Protein AF-A0A352MX08-F1 (afdb_monomer_lite)

Sequence (109 aa):
MEENLFKVGDLCKHFKGKSLLEKNIYKIIATNVTYSGDKLEEPLNNLVVYENIFQNGKTFTREYKDLVEELSEEKKNTYNQIYRVEKLTEEEIKLVNSEEFKKEKMKLK

Radius of gyration: 15.02 Å; chains: 1; bounding box: 38×31×44 Å

Structure (mmCIF, N/CA/C/O backbone):
data_AF-A0A352MX08-F1
#
_entry.id   AF-A0A352MX08-F1
#
loop_
_atom_site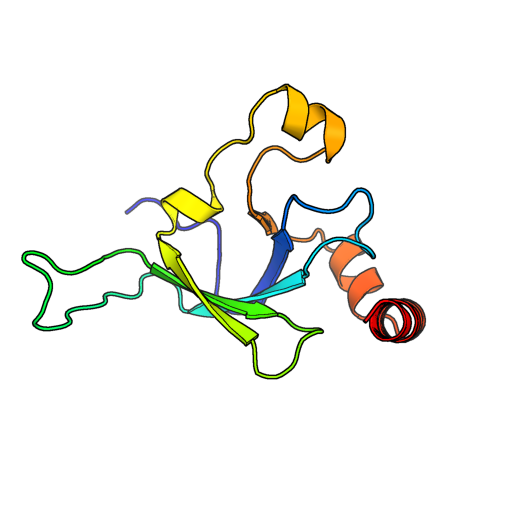.group_PDB
_atom_site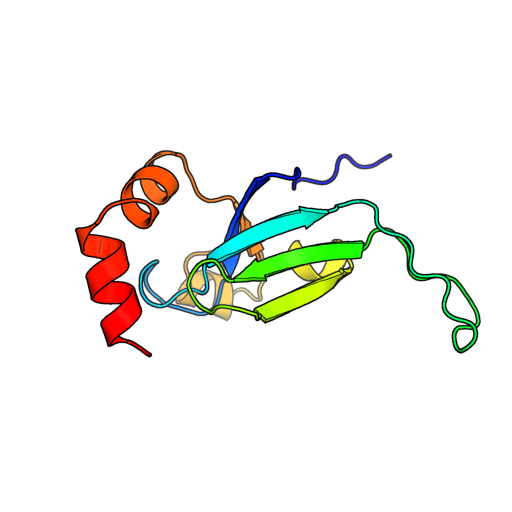.id
_atom_site.type_symbol
_atom_site.label_atom_id
_atom_site.label_alt_id
_atom_site.label_comp_id
_atom_site.label_asym_id
_atom_site.label_entity_id
_atom_site.label_seq_id
_atom_site.pdbx_PDB_ins_code
_atom_site.Cartn_x
_atom_site.Cartn_y
_atom_site.Cartn_z
_atom_site.occupancy
_atom_site.B_iso_or_equiv
_atom_site.auth_seq_id
_atom_site.auth_comp_id
_atom_site.auth_asym_id
_atom_site.auth_atom_id
_atom_site.pdbx_PDB_model_num
ATOM 1 N N . MET A 1 1 ? 20.912 -7.185 -8.209 1.00 47.50 1 MET A N 1
ATOM 2 C CA . MET A 1 1 ? 19.481 -6.841 -8.304 1.00 47.50 1 MET A CA 1
ATOM 3 C C . MET A 1 1 ? 19.196 -5.936 -7.129 1.00 47.50 1 MET A C 1
ATOM 5 O O . MET A 1 1 ? 19.547 -6.332 -6.025 1.00 47.50 1 MET A O 1
ATOM 9 N N . GLU A 1 2 ? 18.686 -4.727 -7.354 1.00 52.59 2 GLU A N 1
ATOM 10 C CA . GLU A 1 2 ? 18.161 -3.919 -6.248 1.00 52.59 2 GLU A CA 1
ATOM 11 C C . GLU A 1 2 ? 17.087 -4.744 -5.535 1.00 52.59 2 GLU A C 1
ATOM 13 O O . GLU A 1 2 ? 16.209 -5.321 -6.181 1.00 52.59 2 GLU A O 1
ATOM 18 N N . GLU A 1 3 ? 17.202 -4.890 -4.218 1.00 60.81 3 GLU A N 1
ATOM 19 C CA . GLU A 1 3 ? 16.155 -5.545 -3.447 1.00 60.81 3 GLU A CA 1
ATOM 20 C C . GLU A 1 3 ? 14.912 -4.657 -3.484 1.00 60.81 3 GLU A C 1
ATOM 22 O O . GLU A 1 3 ? 14.929 -3.518 -3.016 1.00 60.81 3 GLU A O 1
ATOM 27 N N . ASN A 1 4 ? 13.819 -5.181 -4.043 1.00 72.12 4 ASN A N 1
ATOM 28 C CA . ASN A 1 4 ? 12.526 -4.526 -3.932 1.00 72.12 4 ASN A CA 1
ATOM 29 C C . ASN A 1 4 ? 12.173 -4.387 -2.446 1.00 72.12 4 ASN A C 1
ATOM 31 O O . ASN A 1 4 ? 12.101 -5.379 -1.718 1.00 72.12 4 ASN A O 1
ATOM 35 N N . LEU A 1 5 ? 11.895 -3.154 -2.017 1.00 86.38 5 LEU A N 1
ATOM 36 C CA . LEU A 1 5 ? 11.504 -2.822 -0.644 1.00 86.38 5 LEU A CA 1
ATOM 37 C C . LEU A 1 5 ? 10.233 -3.576 -0.204 1.00 86.38 5 LEU A C 1
ATOM 39 O O . LEU A 1 5 ? 9.986 -3.768 0.987 1.00 86.38 5 LEU A O 1
ATOM 43 N N . PHE A 1 6 ? 9.424 -3.993 -1.181 1.00 93.38 6 PHE A N 1
ATOM 44 C CA . PHE A 1 6 ? 8.161 -4.691 -0.998 1.00 93.38 6 PHE A CA 1
ATOM 45 C C . PHE A 1 6 ? 8.299 -6.202 -1.194 1.00 93.38 6 PHE A C 1
ATOM 47 O O . PHE A 1 6 ? 8.927 -6.679 -2.143 1.00 93.38 6 PHE A O 1
ATOM 54 N N . LYS A 1 7 ? 7.614 -6.954 -0.337 1.00 95.06 7 LYS A N 1
ATOM 55 C CA . LYS A 1 7 ? 7.442 -8.407 -0.412 1.00 95.06 7 LYS A CA 1
ATOM 56 C C . LYS A 1 7 ? 5.960 -8.753 -0.499 1.00 95.06 7 LYS A C 1
ATOM 58 O O . LYS A 1 7 ? 5.104 -8.009 -0.025 1.00 95.06 7 LYS A O 1
ATOM 63 N N . VAL A 1 8 ? 5.650 -9.901 -1.100 1.00 96.62 8 VAL A N 1
ATOM 64 C CA . VAL A 1 8 ? 4.277 -10.425 -1.132 1.00 96.62 8 VAL A CA 1
ATOM 65 C C . VAL A 1 8 ? 3.745 -10.548 0.296 1.00 96.62 8 VAL A C 1
ATOM 67 O O . VAL A 1 8 ? 4.414 -11.099 1.167 1.00 96.62 8 VAL A O 1
ATOM 70 N N . GLY A 1 9 ? 2.544 -10.022 0.529 1.00 96.62 9 GLY A N 1
ATOM 71 C CA . GLY A 1 9 ? 1.906 -9.973 1.842 1.00 96.62 9 GLY A CA 1
ATOM 72 C C . GLY A 1 9 ? 2.163 -8.694 2.638 1.00 96.62 9 GLY A C 1
ATOM 73 O O . GLY A 1 9 ? 1.436 -8.463 3.603 1.00 96.62 9 GLY A O 1
ATOM 74 N N . ASP A 1 10 ? 3.112 -7.843 2.230 1.00 97.56 10 ASP A N 1
ATOM 75 C CA . ASP A 1 10 ? 3.309 -6.543 2.873 1.00 97.56 10 ASP A CA 1
ATOM 76 C C . ASP A 1 10 ? 2.028 -5.702 2.794 1.00 97.56 10 ASP A C 1
ATOM 78 O O . ASP A 1 10 ? 1.359 -5.646 1.755 1.00 97.56 10 ASP A O 1
ATOM 82 N N . LEU A 1 11 ? 1.709 -5.025 3.899 1.00 98.12 11 LEU A N 1
ATOM 83 C CA . LEU A 1 11 ? 0.685 -3.989 3.938 1.00 98.12 11 LEU A CA 1
ATOM 84 C C . LEU A 1 11 ? 1.346 -2.623 3.796 1.00 98.12 11 LEU A C 1
ATOM 86 O O . LEU A 1 11 ? 2.315 -2.321 4.493 1.00 98.12 11 LEU A O 1
ATOM 90 N N . CYS A 1 12 ? 0.801 -1.791 2.917 1.00 97.50 12 CYS A N 1
ATOM 91 C CA . CYS A 1 12 ? 1.357 -0.489 2.581 1.00 97.50 12 CYS A CA 1
ATOM 92 C C . CYS A 1 12 ? 0.286 0.606 2.619 1.00 97.50 12 CYS A C 1
ATOM 94 O O . CYS A 1 12 ? -0.884 0.358 2.323 1.00 97.50 12 CYS A O 1
ATOM 96 N N . LYS A 1 13 ? 0.693 1.840 2.920 1.00 97.69 13 LYS A N 1
ATOM 97 C CA . LYS A 1 13 ? -0.141 3.047 2.879 1.00 97.69 13 LYS A CA 1
ATOM 98 C C . LYS A 1 13 ? 0.221 3.928 1.693 1.00 97.69 13 LYS A C 1
ATOM 100 O O . LYS A 1 13 ? 1.389 4.213 1.430 1.00 97.69 13 LYS A O 1
ATOM 105 N N . HIS A 1 14 ? -0.801 4.402 0.994 1.00 97.12 14 HIS A N 1
ATOM 106 C CA . HIS A 1 14 ? -0.649 5.462 0.006 1.00 97.12 14 HIS A CA 1
ATOM 107 C C . HIS A 1 14 ? -0.465 6.817 0.694 1.00 97.12 14 HIS A C 1
ATOM 109 O O . HIS A 1 14 ? -1.124 7.079 1.695 1.00 97.12 14 HIS A O 1
ATOM 115 N N . PHE A 1 15 ? 0.331 7.716 0.116 1.00 96.62 15 PHE A N 1
ATOM 116 C CA . PHE A 1 15 ? 0.572 9.032 0.713 1.00 96.62 15 PHE A CA 1
ATOM 117 C C . PHE A 1 15 ? -0.695 9.884 0.873 1.00 96.62 15 PHE A C 1
ATOM 119 O O . PHE A 1 15 ? -0.834 10.599 1.855 1.00 96.62 15 PHE A O 1
ATOM 126 N N . LYS A 1 16 ? -1.634 9.808 -0.081 1.00 94.44 16 LYS A N 1
ATOM 127 C CA . LYS A 1 16 ? -2.880 10.597 -0.044 1.00 94.44 16 LYS A CA 1
ATOM 128 C C . LYS A 1 16 ? -3.758 10.205 1.146 1.00 94.44 16 LYS A C 1
ATOM 130 O O . LYS A 1 16 ? -4.333 9.119 1.133 1.00 94.44 16 LYS A O 1
ATOM 135 N N . GLY A 1 17 ? -3.902 11.136 2.084 1.00 94.06 17 GLY A N 1
ATOM 136 C CA . GLY A 1 17 ? -4.723 11.058 3.295 1.00 94.06 17 GLY A CA 1
ATOM 137 C C . GLY A 1 17 ? -3.925 11.572 4.492 1.00 94.06 17 GLY A C 1
ATOM 138 O O . GLY A 1 17 ? -2.754 11.225 4.629 1.00 94.06 17 GLY A O 1
ATOM 139 N N . LYS A 1 18 ? -4.507 12.424 5.339 1.00 92.00 18 LYS A N 1
ATOM 140 C CA . LYS A 1 18 ? -3.799 12.997 6.501 1.00 92.00 18 LYS A CA 1
ATOM 141 C C . LYS A 1 18 ? -3.677 12.005 7.656 1.00 92.00 18 LYS A C 1
ATOM 143 O O . LYS A 1 18 ? -2.735 12.076 8.435 1.00 92.00 18 LYS A O 1
ATOM 148 N N . SER A 1 19 ? -4.605 11.057 7.735 1.00 94.25 19 SER A N 1
ATOM 149 C CA . SER A 1 19 ? -4.621 9.971 8.715 1.00 94.25 19 SER A CA 1
ATOM 150 C C . SER A 1 19 ? -4.590 8.607 8.027 1.00 94.25 19 SER A C 1
ATOM 152 O O . SER A 1 19 ? -4.943 8.475 6.853 1.00 94.25 19 SER A O 1
ATOM 154 N N . LEU A 1 20 ? -4.222 7.554 8.761 1.00 94.88 20 LEU A N 1
ATOM 155 C CA . LEU A 1 20 ? -4.274 6.180 8.246 1.00 94.88 20 LEU A CA 1
ATOM 156 C C . LEU A 1 20 ? -5.702 5.775 7.825 1.00 94.88 20 LEU A C 1
ATOM 158 O O . LEU A 1 20 ? -5.900 5.028 6.864 1.00 94.88 20 LEU A O 1
ATOM 162 N N . LEU A 1 21 ? -6.705 6.331 8.509 1.00 95.50 21 LEU A N 1
ATOM 163 C CA . LEU A 1 21 ? -8.118 6.138 8.206 1.00 95.50 21 LEU A CA 1
ATOM 164 C C . LEU A 1 21 ? -8.529 6.784 6.871 1.00 95.50 21 LEU A C 1
ATOM 166 O O . LEU A 1 21 ? -9.383 6.246 6.171 1.00 95.50 21 LEU A O 1
ATOM 170 N N . GLU A 1 22 ? -7.882 7.866 6.447 1.00 94.69 22 GLU A N 1
ATOM 171 C CA . GLU A 1 22 ? -8.092 8.467 5.122 1.00 94.69 22 GLU A CA 1
ATOM 172 C C . GLU A 1 22 ? -7.266 7.779 4.027 1.00 94.69 22 GLU A C 1
ATOM 174 O O . GLU A 1 22 ? -7.714 7.658 2.886 1.00 94.69 22 GLU A O 1
ATOM 179 N N . LYS A 1 23 ? -6.067 7.291 4.365 1.00 96.00 23 LYS A N 1
ATOM 180 C CA . LYS A 1 23 ? -5.136 6.688 3.401 1.00 96.00 23 LYS A CA 1
ATOM 181 C C . LYS A 1 23 ? -5.679 5.394 2.806 1.00 96.00 23 LYS A C 1
ATOM 183 O O . LYS A 1 23 ? -6.255 4.557 3.496 1.00 96.00 23 LYS A O 1
ATOM 188 N N . ASN A 1 24 ? -5.454 5.168 1.515 1.00 96.31 24 ASN A N 1
ATOM 189 C CA . ASN A 1 24 ? -5.676 3.835 0.955 1.00 96.31 24 ASN A CA 1
ATOM 190 C C . ASN A 1 24 ? -4.633 2.865 1.506 1.00 96.31 24 ASN A C 1
ATOM 192 O O . ASN A 1 24 ? -3.440 3.175 1.495 1.00 96.31 24 ASN A O 1
ATOM 196 N N . ILE A 1 25 ? -5.106 1.701 1.951 1.00 97.38 25 ILE A N 1
ATOM 197 C CA . ILE A 1 25 ? -4.258 0.625 2.451 1.00 97.38 25 ILE A CA 1
ATOM 198 C C . ILE A 1 25 ? -4.262 -0.500 1.430 1.00 97.38 25 ILE A C 1
ATOM 200 O O . ILE A 1 25 ? -5.325 -0.960 1.000 1.00 97.38 25 ILE A O 1
ATOM 204 N N . TYR A 1 26 ? -3.067 -0.912 1.036 1.00 97.94 26 TYR A N 1
ATOM 205 C CA . TYR A 1 26 ? -2.852 -1.922 0.020 1.00 97.94 26 TYR A CA 1
ATOM 206 C C . TYR A 1 26 ? -2.146 -3.138 0.593 1.00 97.94 26 TYR A C 1
ATOM 208 O O . TYR A 1 26 ? -1.330 -3.008 1.501 1.00 97.94 26 TYR A O 1
ATOM 216 N N . LYS A 1 27 ? -2.425 -4.300 0.014 1.00 97.88 27 LYS A N 1
ATOM 217 C CA . LYS A 1 27 ? -1.650 -5.520 0.202 1.00 97.88 27 LYS A CA 1
ATOM 218 C C . LYS A 1 27 ? -0.886 -5.824 -1.077 1.00 97.88 27 LYS A C 1
ATOM 220 O O . LYS A 1 27 ? -1.474 -5.812 -2.158 1.00 97.88 27 LYS A O 1
ATOM 225 N N . ILE A 1 28 ? 0.405 -6.104 -0.955 1.00 97.94 28 ILE A N 1
ATOM 226 C CA . ILE A 1 28 ? 1.237 -6.534 -2.080 1.00 97.94 28 ILE A CA 1
ATOM 227 C C . ILE A 1 28 ? 0.921 -7.994 -2.414 1.00 97.94 28 ILE A C 1
ATOM 229 O O . ILE A 1 28 ? 0.970 -8.866 -1.546 1.00 97.94 28 ILE A O 1
ATOM 233 N N . ILE A 1 29 ? 0.605 -8.258 -3.678 1.00 97.56 29 ILE A N 1
ATOM 234 C CA . ILE A 1 29 ? 0.182 -9.570 -4.188 1.00 97.56 29 ILE A CA 1
ATOM 235 C C . ILE A 1 29 ? 1.281 -10.224 -5.020 1.00 97.56 29 ILE A C 1
ATOM 237 O O . ILE A 1 29 ? 1.493 -11.427 -4.912 1.00 97.56 29 ILE A O 1
ATOM 241 N N . ALA A 1 30 ? 2.012 -9.437 -5.807 1.00 96.75 30 ALA A N 1
ATOM 242 C CA . ALA A 1 30 ? 3.167 -9.905 -6.563 1.00 96.75 30 ALA A CA 1
ATOM 243 C C . ALA A 1 30 ? 4.184 -8.773 -6.743 1.00 96.75 30 ALA A C 1
ATOM 245 O O . ALA A 1 30 ? 3.815 -7.600 -6.812 1.00 96.75 30 ALA A O 1
ATOM 246 N N . THR A 1 31 ? 5.460 -9.128 -6.838 1.00 95.88 31 THR A N 1
ATOM 247 C CA . THR A 1 31 ? 6.573 -8.221 -7.152 1.00 95.88 31 THR A CA 1
ATOM 248 C C . THR A 1 31 ? 7.428 -8.843 -8.250 1.00 95.88 31 THR A C 1
ATOM 250 O O . THR A 1 31 ? 7.277 -10.031 -8.537 1.00 95.88 31 THR A O 1
ATOM 253 N N . ASN A 1 32 ? 8.311 -8.057 -8.876 1.00 94.12 32 ASN A N 1
ATOM 254 C CA . ASN A 1 32 ? 9.125 -8.506 -10.014 1.00 94.12 32 ASN A CA 1
ATOM 255 C C . ASN A 1 32 ? 8.286 -9.078 -11.171 1.00 94.12 32 ASN A C 1
ATOM 257 O O . ASN A 1 32 ? 8.706 -10.011 -11.852 1.00 94.12 32 ASN A O 1
ATOM 261 N N . VAL A 1 33 ? 7.080 -8.545 -11.381 1.00 95.00 33 VAL A N 1
ATOM 262 C CA . VAL A 1 33 ? 6.208 -8.999 -12.464 1.00 95.00 33 VAL A CA 1
ATOM 263 C C . VAL A 1 33 ? 6.690 -8.393 -13.780 1.00 95.00 33 VAL A C 1
ATOM 265 O O . VAL A 1 33 ? 6.966 -7.194 -13.857 1.00 95.00 33 VAL A O 1
ATOM 268 N N . THR A 1 34 ? 6.762 -9.226 -14.814 1.00 94.50 34 THR A N 1
ATOM 269 C CA . THR A 1 34 ? 6.992 -8.798 -16.195 1.00 94.50 34 THR A CA 1
ATOM 270 C C . THR A 1 34 ? 5.683 -8.880 -16.966 1.00 94.50 34 THR A C 1
ATOM 272 O O . THR A 1 34 ? 4.993 -9.899 -16.929 1.00 94.50 34 THR A O 1
ATOM 275 N N . TYR A 1 35 ? 5.345 -7.809 -17.677 1.00 93.19 35 TYR A N 1
ATOM 276 C CA . TYR A 1 35 ? 4.233 -7.773 -18.617 1.00 93.19 35 TYR A CA 1
ATOM 277 C C . TYR A 1 35 ? 4.775 -7.680 -20.045 1.00 93.19 35 TYR A C 1
ATOM 279 O O . TYR A 1 35 ? 5.392 -6.686 -20.422 1.00 93.19 35 TYR A O 1
ATOM 287 N N . SER A 1 36 ? 4.529 -8.726 -20.835 1.00 90.88 36 SER A N 1
ATOM 288 C CA . SER A 1 36 ? 5.054 -8.904 -22.194 1.00 90.88 36 SER A CA 1
ATOM 289 C C . SER A 1 36 ? 3.974 -8.769 -23.275 1.00 90.88 36 SER A C 1
ATOM 291 O O . SER A 1 36 ? 4.000 -9.501 -24.257 1.00 90.88 36 SER A O 1
ATOM 293 N N . GLY A 1 37 ? 2.963 -7.920 -23.066 1.00 88.88 37 GLY A N 1
ATOM 294 C CA . GLY A 1 37 ? 1.846 -7.807 -24.006 1.00 88.88 37 GLY A CA 1
ATOM 295 C C . GLY A 1 37 ? 2.277 -7.315 -25.392 1.00 88.88 37 GLY A C 1
ATOM 296 O O . GLY A 1 37 ? 3.018 -6.343 -25.494 1.00 88.88 37 GLY A O 1
ATOM 297 N N . ASP A 1 38 ? 1.718 -7.920 -26.443 1.00 84.62 38 ASP A N 1
ATOM 298 C CA . ASP A 1 38 ? 2.106 -7.754 -27.861 1.00 84.62 38 ASP A CA 1
ATOM 299 C C . ASP A 1 38 ? 2.042 -6.318 -28.421 1.00 84.62 38 ASP A C 1
ATOM 301 O O . ASP A 1 38 ? 2.478 -6.058 -29.538 1.00 84.62 38 ASP A O 1
ATOM 305 N N . LYS A 1 39 ? 1.451 -5.375 -27.678 1.00 83.44 39 LYS A N 1
ATOM 306 C CA . LYS A 1 39 ? 1.316 -3.963 -28.074 1.00 83.44 39 LYS A CA 1
ATOM 307 C C . LYS A 1 39 ? 2.483 -3.080 -27.627 1.00 83.44 39 LYS A C 1
ATOM 309 O O . LYS A 1 39 ? 2.457 -1.884 -27.907 1.00 83.44 39 LYS A O 1
ATOM 314 N N . LEU A 1 40 ? 3.441 -3.624 -26.883 1.00 81.31 40 LEU A N 1
ATOM 315 C CA . LEU A 1 40 ? 4.606 -2.892 -26.398 1.00 81.31 40 LEU A CA 1
ATOM 316 C C . LEU A 1 40 ? 5.837 -3.256 -27.227 1.00 81.31 40 LEU A C 1
ATOM 318 O O . LEU A 1 40 ? 6.048 -4.427 -27.528 1.00 81.31 40 LEU A O 1
ATOM 322 N N . GLU A 1 41 ? 6.657 -2.257 -27.558 1.00 84.25 41 GLU A N 1
ATOM 323 C CA . GLU A 1 41 ? 7.956 -2.483 -28.210 1.00 84.25 41 GLU A CA 1
ATOM 324 C C . GLU A 1 41 ? 8.926 -3.240 -27.286 1.00 84.25 41 GLU A C 1
ATOM 326 O O . GLU A 1 41 ? 9.691 -4.081 -27.751 1.00 84.25 41 GLU A O 1
ATOM 331 N N . GLU A 1 42 ? 8.838 -3.003 -25.971 1.00 86.56 42 GLU A N 1
ATOM 332 C CA . GLU A 1 42 ? 9.621 -3.693 -24.942 1.00 86.56 42 GLU A CA 1
ATOM 333 C C . GLU A 1 42 ? 8.734 -4.140 -23.761 1.00 86.56 42 GLU A C 1
ATOM 335 O O . GLU A 1 42 ? 7.787 -3.433 -23.397 1.00 86.56 42 GLU A O 1
ATOM 340 N N . PRO A 1 43 ? 9.023 -5.288 -23.111 1.00 87.44 43 PRO A N 1
ATOM 341 C CA . PRO A 1 43 ? 8.292 -5.717 -21.922 1.00 87.44 43 PRO A CA 1
ATOM 342 C C . PRO A 1 43 ? 8.422 -4.720 -20.767 1.00 87.44 43 PRO A C 1
ATOM 344 O O . PRO A 1 43 ? 9.520 -4.260 -20.444 1.00 87.44 43 PRO A O 1
ATOM 347 N N . LEU A 1 44 ? 7.318 -4.465 -20.064 1.00 90.88 44 LEU A N 1
ATOM 348 C CA . LEU A 1 44 ? 7.375 -3.749 -18.790 1.00 90.88 44 LEU A CA 1
ATOM 349 C C . LEU A 1 44 ? 7.890 -4.702 -17.717 1.00 90.88 44 LEU A C 1
ATOM 351 O O . LEU A 1 44 ? 7.297 -5.753 -17.473 1.00 90.88 44 LEU A O 1
ATOM 355 N N . ASN A 1 45 ? 8.979 -4.318 -17.063 1.00 91.44 45 ASN A N 1
ATOM 356 C CA . ASN A 1 45 ? 9.630 -5.108 -16.027 1.00 91.44 45 ASN A CA 1
ATOM 357 C C . ASN A 1 45 ? 9.484 -4.450 -14.653 1.00 91.44 45 ASN A C 1
ATOM 359 O O . ASN A 1 45 ? 9.159 -3.271 -14.534 1.00 91.44 45 ASN A O 1
ATOM 363 N N . ASN A 1 46 ? 9.755 -5.233 -13.608 1.00 93.06 46 ASN A N 1
ATOM 364 C CA . ASN A 1 46 ? 9.700 -4.799 -12.213 1.00 93.06 46 ASN A CA 1
ATOM 365 C C . ASN A 1 46 ? 8.353 -4.161 -11.817 1.00 93.06 46 ASN A C 1
ATOM 367 O O . ASN A 1 46 ? 8.290 -3.146 -11.118 1.00 93.06 46 ASN A O 1
ATOM 371 N N . LEU A 1 47 ? 7.257 -4.759 -12.285 1.00 95.50 47 LEU A N 1
ATOM 372 C CA . LEU A 1 47 ? 5.916 -4.380 -11.870 1.00 95.50 47 LEU A CA 1
ATOM 373 C C . LEU A 1 47 ? 5.592 -4.975 -10.494 1.00 95.50 47 LEU A C 1
ATOM 375 O O . LEU A 1 47 ? 6.033 -6.068 -10.121 1.00 95.50 47 LEU A O 1
ATOM 379 N N . VAL A 1 48 ? 4.758 -4.251 -9.759 1.00 96.75 48 VAL A N 1
ATOM 380 C CA . VAL A 1 48 ? 4.179 -4.647 -8.481 1.00 96.75 48 VAL A CA 1
ATOM 381 C C . VAL A 1 48 ? 2.667 -4.698 -8.638 1.00 96.75 48 VAL A C 1
ATOM 383 O O . VAL A 1 48 ? 2.039 -3.737 -9.092 1.00 96.75 48 VAL A O 1
ATOM 386 N N . VAL A 1 49 ? 2.082 -5.825 -8.244 1.00 97.56 49 VAL A N 1
ATOM 387 C CA . VAL A 1 49 ? 0.633 -6.032 -8.191 1.00 97.56 49 VAL A CA 1
ATOM 388 C C . VAL A 1 49 ? 0.191 -5.893 -6.746 1.00 97.56 49 VAL A C 1
ATOM 390 O O . VAL A 1 49 ? 0.767 -6.520 -5.855 1.00 97.56 49 VAL A O 1
ATOM 393 N N . TYR A 1 50 ? -0.829 -5.080 -6.504 1.00 97.69 50 TYR A N 1
ATOM 394 C CA . TYR A 1 50 ? -1.330 -4.813 -5.162 1.00 97.69 50 TYR A CA 1
ATOM 395 C C . TYR A 1 50 ? -2.836 -4.568 -5.171 1.00 97.69 50 TYR A C 1
ATOM 397 O O . TYR A 1 50 ? -3.397 -4.081 -6.152 1.00 97.69 50 TYR A O 1
ATOM 405 N N . GLU A 1 51 ? -3.504 -4.897 -4.073 1.00 97.62 51 GLU A N 1
ATOM 406 C CA . GLU A 1 51 ? -4.954 -4.752 -3.933 1.00 97.62 51 GLU A CA 1
ATOM 407 C C . GLU A 1 51 ? -5.310 -3.857 -2.754 1.00 97.62 51 GLU A C 1
ATOM 409 O O . GLU A 1 51 ? -4.602 -3.828 -1.750 1.00 97.62 51 GLU A O 1
ATOM 414 N N . ASN A 1 52 ? -6.410 -3.114 -2.859 1.00 96.56 52 ASN A N 1
ATOM 415 C CA . ASN A 1 52 ? -6.922 -2.340 -1.734 1.00 96.56 52 ASN A CA 1
ATOM 416 C C . ASN A 1 52 ? -7.693 -3.251 -0.775 1.00 96.56 52 ASN A C 1
ATOM 418 O O . ASN A 1 52 ? -8.750 -3.769 -1.128 1.00 96.56 52 ASN A O 1
ATOM 422 N N . ILE A 1 53 ? -7.214 -3.377 0.463 1.00 95.19 53 ILE A N 1
ATOM 423 C CA . ILE A 1 53 ? -7.785 -4.324 1.436 1.00 95.19 53 ILE A CA 1
ATOM 424 C C . ILE A 1 53 ? -9.185 -3.928 1.925 1.00 95.19 53 ILE A C 1
ATOM 426 O O . ILE A 1 53 ? -9.906 -4.749 2.482 1.00 95.19 53 ILE A O 1
ATOM 430 N N . PHE A 1 54 ? -9.586 -2.671 1.718 1.00 94.00 54 PHE A N 1
ATOM 431 C CA . PHE A 1 54 ? -10.902 -2.166 2.104 1.00 94.00 54 PHE A CA 1
ATOM 432 C C . PHE A 1 54 ? -11.829 -1.953 0.910 1.00 94.00 54 PHE A C 1
ATOM 434 O O . PHE A 1 54 ? -13.029 -1.786 1.104 1.00 94.00 54 PHE A O 1
ATOM 441 N N . GLN A 1 55 ? -11.328 -1.947 -0.326 1.00 89.81 55 GLN A N 1
ATOM 442 C CA . GLN A 1 55 ? -12.117 -1.749 -1.545 1.00 89.81 55 GLN A CA 1
ATOM 443 C C . GLN A 1 55 ? -12.094 -3.031 -2.378 1.00 89.81 55 GLN A C 1
ATOM 445 O O . GLN A 1 55 ? -11.232 -3.204 -3.233 1.00 89.81 55 GLN A O 1
ATOM 450 N N . ASN A 1 56 ? -13.062 -3.915 -2.114 1.00 86.25 56 ASN A N 1
ATOM 451 C CA . ASN A 1 56 ? -13.152 -5.218 -2.766 1.00 86.25 56 ASN A CA 1
ATOM 452 C C . ASN A 1 56 ? -13.098 -5.108 -4.302 1.00 86.25 56 ASN A C 1
ATOM 454 O O . ASN A 1 56 ? -13.741 -4.232 -4.884 1.00 86.25 56 ASN A O 1
ATOM 458 N N . GLY A 1 57 ? -12.329 -5.995 -4.936 1.00 88.44 57 GLY A N 1
ATOM 459 C CA . GLY A 1 57 ? -12.150 -6.049 -6.390 1.00 88.44 57 GLY A CA 1
ATOM 460 C C . GLY A 1 57 ? -11.247 -4.963 -6.986 1.00 88.44 57 GLY A C 1
ATOM 461 O O . GLY A 1 57 ? -11.118 -4.899 -8.207 1.00 88.44 57 GLY A O 1
ATOM 462 N N . LYS A 1 58 ? -10.618 -4.101 -6.173 1.00 94.25 58 LYS A N 1
ATOM 463 C CA . LYS A 1 58 ? -9.684 -3.082 -6.674 1.00 94.25 58 LYS A CA 1
ATOM 464 C C . LYS A 1 58 ? -8.234 -3.535 -6.568 1.00 94.25 58 LYS A C 1
ATOM 466 O O . LYS A 1 58 ? -7.542 -3.233 -5.591 1.00 94.25 58 LYS A O 1
ATOM 471 N N . THR A 1 59 ? -7.789 -4.207 -7.622 1.00 96.56 59 THR A N 1
ATOM 472 C CA . THR A 1 59 ? -6.397 -4.603 -7.847 1.00 96.56 59 THR A CA 1
ATOM 473 C C . THR A 1 59 ? -5.749 -3.671 -8.863 1.00 96.56 59 THR A C 1
ATOM 475 O O . THR A 1 59 ? -6.376 -3.249 -9.834 1.00 96.56 59 THR A O 1
ATOM 478 N N . PHE A 1 60 ? -4.487 -3.339 -8.632 1.00 96.62 60 PHE A N 1
ATOM 479 C CA . PHE A 1 60 ? -3.711 -2.424 -9.451 1.00 96.62 60 PHE A CA 1
ATOM 480 C C . PHE A 1 60 ? -2.358 -3.041 -9.789 1.00 96.62 60 PHE A C 1
ATOM 482 O O . PHE A 1 60 ? -1.846 -3.906 -9.075 1.00 96.62 60 PHE A O 1
ATOM 489 N N . THR A 1 61 ? -1.759 -2.551 -10.867 1.00 96.00 61 THR A N 1
ATOM 490 C CA . THR A 1 61 ? -0.401 -2.900 -11.276 1.00 96.00 61 THR A CA 1
ATOM 491 C C . THR A 1 61 ? 0.340 -1.618 -11.616 1.00 96.00 61 THR A C 1
ATOM 493 O O . THR A 1 61 ? -0.203 -0.764 -12.320 1.00 96.00 61 THR A O 1
ATOM 496 N N . ARG A 1 62 ? 1.552 -1.455 -11.084 1.00 95.62 62 ARG A N 1
ATOM 497 C CA . ARG A 1 62 ? 2.432 -0.312 -11.373 1.00 95.62 62 ARG A CA 1
ATOM 498 C C . ARG A 1 62 ? 3.890 -0.727 -11.393 1.00 95.62 62 ARG A C 1
ATOM 500 O O . ARG A 1 62 ? 4.249 -1.713 -10.759 1.00 95.62 62 ARG A O 1
ATOM 507 N N . GLU A 1 63 ? 4.722 0.053 -12.069 1.00 94.88 63 GLU A N 1
ATOM 508 C CA . GLU A 1 63 ? 6.174 -0.068 -11.956 1.00 94.88 63 GLU A CA 1
ATOM 509 C C . GLU A 1 63 ? 6.623 0.210 -10.521 1.00 94.88 63 GLU A C 1
ATOM 511 O O . GLU A 1 63 ? 6.114 1.119 -9.862 1.00 94.88 63 GLU A O 1
ATOM 516 N N . TYR A 1 64 ? 7.595 -0.560 -10.036 1.00 95.00 64 TYR A N 1
ATOM 517 C CA . TYR A 1 64 ? 8.153 -0.390 -8.698 1.00 95.00 64 TYR A CA 1
ATOM 518 C C . TYR A 1 64 ? 8.640 1.047 -8.454 1.00 95.00 64 TYR A C 1
ATOM 520 O O . TYR A 1 64 ? 8.317 1.629 -7.418 1.00 95.00 64 TYR A O 1
ATOM 528 N N . LYS A 1 65 ? 9.322 1.646 -9.443 1.00 94.44 65 LYS A N 1
ATOM 529 C CA . LYS A 1 65 ? 9.843 3.022 -9.379 1.00 94.44 65 LYS A CA 1
ATOM 530 C C . LYS A 1 65 ? 8.756 4.063 -9.076 1.00 94.44 65 LYS A C 1
ATOM 532 O O . LYS A 1 65 ? 9.009 4.997 -8.329 1.00 94.44 65 LYS A O 1
ATOM 537 N N . ASP A 1 66 ? 7.534 3.860 -9.574 1.00 94.94 66 ASP A N 1
ATOM 538 C CA . ASP A 1 66 ? 6.402 4.765 -9.333 1.00 94.94 66 ASP A CA 1
ATOM 539 C C . ASP A 1 66 ? 5.871 4.666 -7.898 1.00 94.94 66 ASP A C 1
ATOM 541 O O . ASP A 1 66 ? 5.220 5.586 -7.400 1.00 94.94 66 ASP A O 1
ATOM 545 N N . LEU A 1 67 ? 6.058 3.520 -7.241 1.00 95.25 67 LEU A N 1
ATOM 546 C CA . LEU A 1 67 ? 5.606 3.312 -5.866 1.00 95.25 67 LEU A CA 1
ATOM 547 C C . LEU A 1 67 ? 6.590 3.914 -4.862 1.00 95.25 67 LEU A C 1
ATOM 549 O O . LEU A 1 67 ? 6.154 4.482 -3.859 1.00 95.25 67 LEU A O 1
ATOM 553 N N . VAL A 1 68 ? 7.888 3.817 -5.156 1.00 95.00 68 VAL A N 1
ATOM 554 C CA . VAL A 1 68 ? 8.982 4.333 -4.316 1.00 95.00 68 VAL A CA 1
ATOM 555 C C . VAL A 1 68 ? 9.468 5.722 -4.735 1.00 95.00 68 VAL A C 1
ATOM 557 O O . VAL A 1 68 ? 10.485 6.193 -4.242 1.00 95.00 68 VAL A O 1
ATOM 560 N N . GLU A 1 69 ? 8.753 6.396 -5.633 1.00 96.06 69 GLU A N 1
ATOM 561 C CA . GLU A 1 69 ? 9.042 7.783 -5.992 1.00 96.06 69 GLU A CA 1
ATOM 562 C C . GLU A 1 69 ? 8.887 8.684 -4.755 1.00 96.06 69 GLU A C 1
ATOM 564 O O . GLU A 1 69 ? 7.878 8.615 -4.036 1.00 96.06 69 GLU A O 1
ATOM 569 N N . GLU A 1 70 ? 9.884 9.535 -4.511 1.00 96.94 70 GLU A N 1
ATOM 570 C CA . GLU A 1 70 ? 9.809 10.558 -3.473 1.00 96.94 70 GLU A CA 1
ATOM 571 C C . GLU A 1 70 ? 8.735 11.602 -3.795 1.00 96.94 70 GLU A C 1
ATOM 573 O O . GLU A 1 70 ? 8.539 12.038 -4.930 1.00 96.94 70 GLU A O 1
ATOM 578 N N . LEU A 1 71 ? 8.028 12.038 -2.760 1.00 96.94 71 LEU A N 1
ATOM 579 C CA . LEU A 1 71 ? 7.076 13.131 -2.855 1.00 96.94 71 LEU A CA 1
ATOM 580 C C . LEU A 1 71 ? 7.799 14.482 -2.953 1.00 96.94 71 LEU A C 1
ATOM 582 O O . LEU A 1 71 ? 8.926 14.641 -2.500 1.00 96.94 71 LEU A O 1
ATOM 586 N N . SER A 1 72 ? 7.120 15.502 -3.481 1.00 96.94 72 SER A N 1
ATOM 587 C CA . SER A 1 72 ? 7.599 16.883 -3.354 1.00 96.94 72 SER A CA 1
ATOM 588 C C . SER A 1 72 ? 7.605 17.326 -1.887 1.00 96.94 72 SER A C 1
ATOM 590 O O . SER A 1 72 ? 6.775 16.862 -1.106 1.00 96.94 72 SER A O 1
ATOM 592 N N . GLU A 1 73 ? 8.465 18.279 -1.520 1.00 96.62 73 GLU A N 1
ATOM 593 C CA . GLU A 1 73 ? 8.574 18.805 -0.145 1.00 96.62 73 GLU A CA 1
ATOM 594 C C . GLU A 1 73 ? 7.223 19.245 0.447 1.00 96.62 73 GLU A C 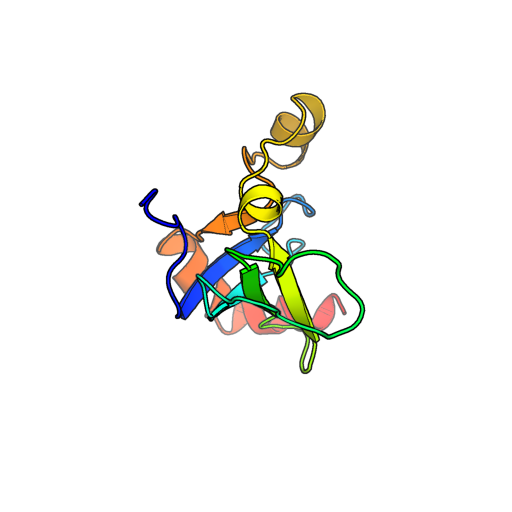1
ATOM 596 O O . GLU A 1 73 ? 6.875 18.903 1.576 1.00 96.62 73 GLU A O 1
ATOM 601 N N . GLU A 1 74 ? 6.387 19.920 -0.346 1.00 96.19 74 GLU A N 1
ATOM 602 C CA . GLU A 1 74 ? 5.027 20.301 0.059 1.00 96.19 74 GLU A CA 1
ATOM 603 C C . GLU A 1 74 ? 4.173 19.085 0.459 1.00 96.19 74 GLU A C 1
ATOM 605 O O . GLU A 1 74 ? 3.477 19.096 1.479 1.00 96.19 74 GLU A O 1
ATOM 610 N N . LYS A 1 75 ? 4.237 18.006 -0.327 1.00 96.12 75 LYS A N 1
ATOM 611 C CA . LYS A 1 75 ? 3.488 16.775 -0.060 1.00 96.12 75 LYS A CA 1
ATOM 612 C C . LYS A 1 75 ? 4.086 16.005 1.110 1.00 96.12 75 LYS A C 1
ATOM 614 O O . LYS A 1 75 ? 3.308 15.461 1.893 1.00 96.12 75 LYS A O 1
ATOM 619 N N . LYS A 1 76 ? 5.415 15.994 1.257 1.00 95.94 76 LYS A N 1
ATOM 620 C CA . LYS A 1 76 ? 6.083 15.401 2.422 1.00 95.94 76 LYS A CA 1
ATOM 621 C C . LYS A 1 76 ? 5.555 16.027 3.710 1.00 95.94 76 LYS A C 1
ATOM 623 O O . LYS A 1 76 ? 5.076 15.306 4.581 1.00 9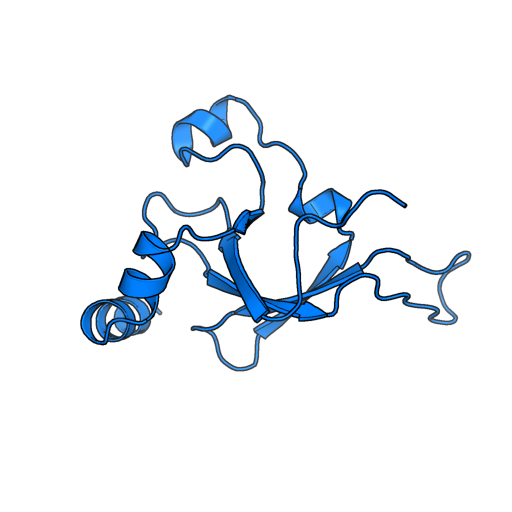5.94 76 LYS A O 1
ATOM 628 N N . ASN A 1 77 ? 5.501 17.358 3.759 1.00 94.31 77 ASN A N 1
ATOM 629 C CA . ASN A 1 77 ? 4.955 18.108 4.892 1.00 94.31 77 ASN A CA 1
ATOM 630 C C . ASN A 1 77 ? 3.448 17.877 5.090 1.00 94.31 77 ASN A C 1
ATOM 632 O O . ASN A 1 77 ? 2.983 17.716 6.214 1.00 94.31 77 ASN A O 1
ATOM 636 N N . THR A 1 78 ? 2.671 17.823 4.004 1.00 95.25 78 THR A N 1
ATOM 637 C CA . THR A 1 78 ? 1.207 17.665 4.078 1.00 95.25 78 THR A CA 1
ATOM 638 C C . THR A 1 78 ? 0.776 16.285 4.579 1.00 95.25 78 THR A C 1
ATOM 640 O O . THR A 1 78 ? -0.213 16.172 5.303 1.00 95.25 78 THR A O 1
ATOM 643 N N . TYR A 1 79 ? 1.475 15.230 4.158 1.00 95.69 79 TYR A N 1
ATOM 644 C CA . TYR A 1 79 ? 1.072 13.840 4.396 1.00 95.69 79 TYR A CA 1
ATOM 645 C C . TYR A 1 79 ? 1.963 13.098 5.395 1.00 95.69 79 TYR A C 1
ATOM 647 O O . TYR A 1 79 ? 1.694 11.922 5.675 1.00 95.69 79 TYR A O 1
ATOM 655 N N . ASN A 1 80 ? 3.000 13.778 5.899 1.00 93.56 80 ASN A N 1
ATOM 656 C CA . ASN A 1 80 ? 4.032 13.241 6.778 1.00 93.56 80 ASN A CA 1
ATOM 657 C C . ASN A 1 80 ? 4.564 11.894 6.261 1.00 93.56 80 ASN A C 1
ATOM 659 O O . ASN A 1 80 ? 4.482 10.868 6.936 1.00 93.56 80 ASN A O 1
ATOM 663 N N . GLN A 1 81 ? 4.980 11.887 4.994 1.00 94.94 81 GLN A N 1
ATOM 664 C CA . GLN A 1 81 ? 5.383 10.692 4.257 1.00 94.94 81 GLN A CA 1
ATOM 665 C C . GLN A 1 81 ? 6.456 11.061 3.232 1.00 94.94 81 GLN A C 1
ATOM 667 O O . GLN A 1 81 ? 6.368 12.130 2.635 1.00 94.94 81 GLN A O 1
ATOM 672 N N . ILE A 1 82 ? 7.449 10.204 3.006 1.00 95.88 82 ILE A N 1
ATOM 673 C CA . ILE A 1 82 ? 8.554 10.484 2.078 1.00 95.88 82 ILE A CA 1
ATOM 674 C C . ILE A 1 82 ? 8.213 9.964 0.685 1.00 95.88 82 ILE A C 1
ATOM 676 O O . ILE A 1 82 ? 8.348 10.698 -0.292 1.00 95.88 82 ILE A O 1
ATOM 680 N N . TYR A 1 83 ? 7.724 8.727 0.599 1.00 96.69 83 TYR A N 1
ATOM 681 C CA . TYR A 1 83 ? 7.457 8.050 -0.672 1.00 96.69 83 TYR A CA 1
ATOM 682 C C . TYR A 1 83 ? 5.969 7.999 -1.001 1.00 96.69 83 TYR A C 1
ATOM 684 O O . TYR A 1 83 ? 5.109 8.146 -0.129 1.00 96.69 83 TYR A O 1
ATOM 692 N N . ARG A 1 84 ? 5.617 7.745 -2.262 1.00 96.88 84 ARG A N 1
ATOM 693 C CA . ARG A 1 84 ? 4.205 7.594 -2.664 1.00 96.88 84 ARG A CA 1
ATOM 694 C C . ARG A 1 84 ? 3.507 6.436 -1.966 1.00 96.88 84 ARG A C 1
ATOM 696 O O . ARG A 1 84 ? 2.323 6.553 -1.625 1.00 96.88 84 ARG A O 1
ATOM 703 N N . VAL A 1 85 ? 4.223 5.340 -1.756 1.00 97.12 85 VAL A N 1
ATOM 704 C CA . VAL A 1 85 ? 3.753 4.175 -1.015 1.00 97.12 85 VAL A CA 1
ATOM 705 C C . VAL A 1 85 ? 4.817 3.768 -0.010 1.00 97.12 85 VAL A C 1
ATOM 707 O O . VAL A 1 85 ? 5.975 3.585 -0.361 1.00 97.12 85 VAL A O 1
ATOM 710 N N . GLU A 1 86 ? 4.405 3.593 1.239 1.00 96.88 86 GLU A N 1
ATOM 711 C CA . GLU A 1 86 ? 5.279 3.134 2.318 1.00 96.88 86 GLU A CA 1
ATOM 712 C C . GLU A 1 86 ? 4.687 1.905 2.991 1.00 96.88 86 GLU A C 1
ATOM 714 O O . GLU A 1 86 ? 3.465 1.753 3.054 1.00 96.88 86 GLU A O 1
ATOM 719 N N . LYS A 1 87 ? 5.547 1.031 3.517 1.00 97.19 87 LYS A N 1
ATOM 720 C CA . LYS A 1 87 ? 5.109 -0.095 4.342 1.00 97.19 87 LYS A CA 1
ATOM 721 C C . LYS A 1 87 ? 4.471 0.421 5.628 1.00 97.19 87 LYS A C 1
ATOM 723 O O . LYS A 1 87 ? 4.906 1.425 6.191 1.00 97.19 87 LYS A O 1
ATOM 728 N N . LEU A 1 88 ? 3.443 -0.279 6.088 1.00 97.56 88 LEU A N 1
ATOM 729 C CA . LEU A 1 88 ? 2.908 -0.056 7.420 1.00 97.56 88 LEU A CA 1
ATOM 730 C C . LEU A 1 88 ? 3.913 -0.528 8.471 1.00 97.56 88 LEU A C 1
ATOM 732 O O . LEU A 1 88 ? 4.566 -1.560 8.296 1.00 97.56 88 LEU A O 1
ATOM 736 N N . THR A 1 89 ? 3.999 0.205 9.576 1.00 96.50 89 THR A N 1
ATOM 737 C CA . THR A 1 89 ? 4.693 -0.272 10.778 1.00 96.50 89 THR A CA 1
ATOM 738 C C . THR A 1 89 ? 3.891 -1.386 11.452 1.00 96.50 89 THR A C 1
ATOM 740 O O . THR A 1 89 ? 2.700 -1.563 11.191 1.00 96.50 89 THR A O 1
ATOM 743 N N . GLU A 1 90 ? 4.507 -2.137 12.364 1.00 96.56 90 GLU A N 1
ATOM 744 C CA . GLU A 1 90 ? 3.794 -3.180 13.115 1.00 96.56 90 GLU A CA 1
ATOM 745 C C . GLU A 1 90 ? 2.600 -2.631 13.913 1.00 96.56 90 GLU A C 1
ATOM 747 O O . GLU A 1 90 ? 1.561 -3.283 14.018 1.00 96.56 90 GLU A O 1
ATOM 752 N N . GLU A 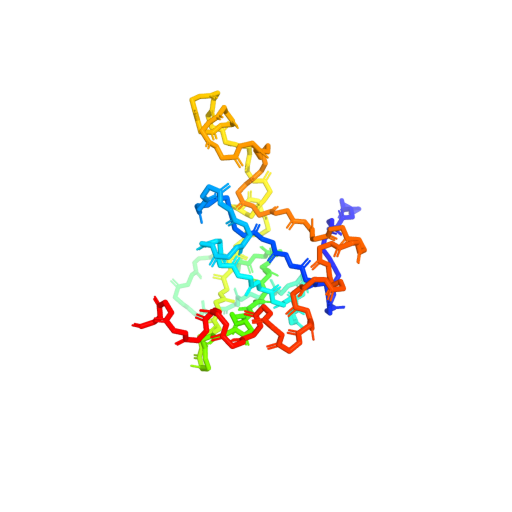1 91 ? 2.729 -1.419 14.453 1.00 96.75 91 GLU A N 1
ATOM 753 C CA . GLU A 1 91 ? 1.659 -0.723 15.172 1.00 96.75 91 GLU A CA 1
ATOM 754 C C . GLU A 1 91 ? 0.503 -0.357 14.236 1.00 96.75 91 GLU A C 1
ATOM 756 O O . GLU A 1 91 ? -0.659 -0.629 14.545 1.00 96.75 91 GLU A O 1
ATOM 761 N N . GLU A 1 92 ? 0.812 0.178 13.052 1.00 97.44 92 GLU A N 1
ATOM 762 C CA . GLU A 1 92 ? -0.186 0.486 12.026 1.00 97.44 92 GLU A CA 1
ATOM 763 C C . GLU A 1 92 ? -0.886 -0.781 11.518 1.00 97.44 92 GLU A C 1
ATOM 765 O O . GLU A 1 92 ? -2.099 -0.768 11.312 1.00 97.44 92 GLU A O 1
ATOM 770 N N . ILE A 1 93 ? -0.159 -1.893 11.361 1.00 97.75 93 ILE A N 1
ATOM 771 C CA . ILE A 1 93 ? -0.732 -3.191 10.975 1.00 97.75 93 ILE A CA 1
ATOM 772 C C . ILE A 1 93 ? -1.720 -3.679 12.038 1.00 97.75 93 ILE A C 1
ATOM 774 O O . ILE A 1 93 ? -2.816 -4.128 11.691 1.00 97.75 93 ILE A O 1
ATOM 778 N N . LYS A 1 94 ? -1.370 -3.587 13.327 1.00 97.38 94 LYS A N 1
ATOM 779 C CA . LYS A 1 94 ? -2.286 -3.944 14.425 1.00 97.38 94 LYS A CA 1
ATOM 780 C C . LYS A 1 94 ? -3.538 -3.069 14.396 1.00 97.38 94 LYS A C 1
ATOM 782 O O . LYS A 1 94 ? -4.646 -3.597 14.482 1.00 97.38 94 LYS A O 1
ATOM 787 N N . LEU A 1 95 ? -3.368 -1.760 14.211 1.00 97.00 95 LEU A N 1
ATOM 788 C CA . LEU A 1 95 ? -4.473 -0.806 14.143 1.00 97.00 95 LEU A CA 1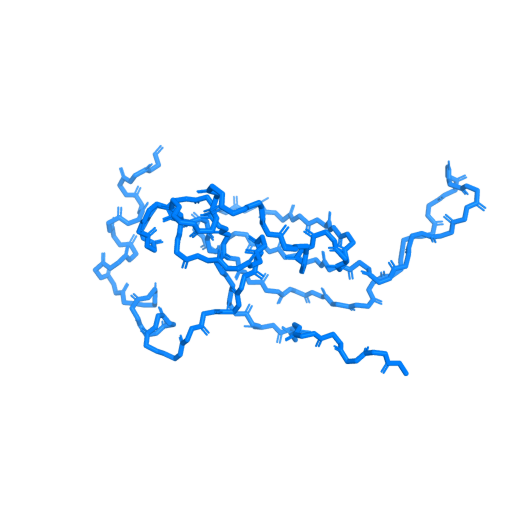
ATOM 789 C C . LEU A 1 95 ? -5.411 -1.098 12.964 1.00 97.00 95 LEU A C 1
ATOM 791 O O . LEU A 1 95 ? -6.613 -1.237 13.166 1.00 97.00 95 LEU A O 1
ATOM 795 N N . VAL A 1 96 ? -4.873 -1.254 11.752 1.00 96.19 96 VAL A N 1
ATOM 796 C CA . VAL A 1 96 ? -5.642 -1.519 10.520 1.00 96.19 96 VAL A CA 1
ATOM 797 C C . VAL A 1 96 ? -6.416 -2.834 10.592 1.00 96.19 96 VAL A C 1
ATOM 799 O O . VAL A 1 96 ? -7.505 -2.947 10.026 1.00 96.19 96 VAL A O 1
ATOM 802 N N . ASN A 1 97 ? -5.871 -3.825 11.298 1.00 95.44 97 ASN A N 1
ATOM 803 C CA . ASN A 1 97 ? -6.526 -5.111 11.506 1.00 95.44 97 ASN A CA 1
ATOM 804 C C . ASN A 1 97 ? -7.535 -5.113 12.662 1.00 95.44 97 ASN A C 1
ATOM 806 O O . ASN A 1 97 ? -8.274 -6.093 12.789 1.00 95.44 97 ASN A O 1
ATOM 810 N N . SER A 1 98 ? -7.603 -4.051 13.471 1.00 96.94 98 SER A N 1
ATOM 811 C CA . SER A 1 98 ? -8.600 -3.936 14.535 1.00 96.94 98 SER A CA 1
ATOM 812 C C . SER A 1 98 ? -10.021 -3.809 13.979 1.00 96.94 98 SER A C 1
ATOM 814 O O . SER A 1 98 ? -10.265 -3.232 12.917 1.00 96.94 98 SER A O 1
ATOM 816 N N . GLU A 1 99 ? -10.989 -4.338 14.725 1.00 95.88 99 GLU A N 1
ATOM 817 C CA . GLU A 1 99 ? -12.401 -4.279 14.340 1.00 95.88 99 GLU A CA 1
ATOM 818 C C . GLU A 1 99 ? -12.955 -2.852 14.356 1.00 95.88 99 GLU A C 1
ATOM 820 O O . GLU A 1 99 ? -13.805 -2.507 13.537 1.00 95.88 99 GLU A O 1
ATOM 825 N N . GLU A 1 100 ? -12.460 -2.008 15.261 1.00 96.06 100 GLU A N 1
ATOM 826 C CA . GLU A 1 100 ? -12.834 -0.596 15.336 1.00 96.06 100 GLU A CA 1
ATOM 827 C C . GLU A 1 100 ? -12.417 0.147 14.067 1.00 96.06 100 GLU A C 1
ATOM 829 O O . GLU A 1 100 ? -13.268 0.713 13.378 1.00 96.06 100 GLU A O 1
ATOM 834 N N . PHE A 1 101 ? -11.146 0.027 13.677 1.00 96.19 101 PHE A N 1
ATOM 835 C CA . PHE A 1 101 ? -10.641 0.661 12.465 1.00 96.19 101 PHE A CA 1
ATOM 836 C C . PHE A 1 101 ? -11.389 0.184 11.218 1.00 96.19 101 PHE A C 1
ATOM 838 O O . PHE A 1 101 ? -11.800 0.997 10.393 1.00 96.19 101 PHE A O 1
ATOM 845 N N . LYS A 1 102 ? -11.621 -1.130 11.076 1.00 94.62 102 LYS A N 1
ATOM 846 C CA . LYS A 1 102 ? -12.384 -1.684 9.942 1.00 94.62 102 LYS A CA 1
ATOM 847 C C . LYS A 1 102 ? -13.791 -1.092 9.863 1.00 94.62 102 LYS A C 1
ATOM 849 O O . LYS A 1 102 ? -14.238 -0.732 8.772 1.00 94.62 102 LYS A O 1
ATOM 854 N N . LYS A 1 103 ? -14.486 -0.970 10.999 1.00 94.56 103 LYS A N 1
ATOM 855 C CA . LYS A 1 103 ? -15.832 -0.380 11.063 1.00 94.56 103 LYS A CA 1
ATOM 856 C C . LYS A 1 103 ? -15.818 1.084 10.654 1.00 94.56 103 LYS A C 1
ATOM 858 O O . LYS A 1 103 ? -16.661 1.488 9.858 1.00 94.56 103 LYS A O 1
ATOM 863 N N . GLU A 1 104 ? -14.883 1.873 11.169 1.00 94.81 104 GLU A N 1
ATOM 864 C CA . GLU A 1 104 ? -14.754 3.285 10.795 1.00 94.81 104 GLU A CA 1
ATOM 865 C C . GLU A 1 104 ? -14.409 3.452 9.318 1.00 94.81 104 GLU A C 1
ATOM 867 O O . GLU A 1 104 ? -15.036 4.241 8.612 1.00 94.81 104 GLU A O 1
ATOM 872 N N . LYS A 1 105 ? -13.479 2.640 8.815 1.00 93.19 105 LYS A N 1
ATOM 873 C CA . LYS A 1 105 ? -13.039 2.678 7.422 1.00 93.19 105 LYS A CA 1
ATOM 874 C C . LYS A 1 105 ? -14.179 2.406 6.445 1.00 93.19 105 LYS A C 1
ATOM 876 O O . LYS A 1 105 ? -14.251 3.040 5.395 1.00 93.19 105 LYS A O 1
ATOM 881 N N . MET A 1 106 ? -15.074 1.483 6.789 1.00 88.06 106 MET A N 1
ATOM 882 C CA . MET A 1 106 ? -16.238 1.145 5.967 1.00 88.06 106 MET A CA 1
ATOM 883 C C . MET A 1 106 ? -17.314 2.237 5.963 1.00 88.06 106 MET A C 1
ATOM 885 O O . MET A 1 106 ? -18.081 2.295 5.009 1.00 88.06 106 MET A O 1
ATOM 889 N N . LYS A 1 107 ? -17.359 3.117 6.974 1.00 90.31 107 LYS A N 1
ATOM 890 C CA . LYS A 1 107 ? -18.292 4.261 7.018 1.00 90.31 107 LYS A CA 1
ATOM 891 C C . LYS A 1 107 ? -17.870 5.430 6.124 1.00 90.31 107 LYS A C 1
ATOM 893 O O . LYS A 1 107 ? -18.696 6.279 5.823 1.00 90.31 107 LYS A O 1
ATOM 898 N N . LEU A 1 108 ? -16.593 5.500 5.748 1.00 80.31 108 LEU A N 1
ATOM 899 C CA . LEU A 1 108 ? -16.027 6.575 4.921 1.00 80.31 108 LEU A CA 1
ATOM 900 C C . LEU A 1 108 ? -16.140 6.318 3.410 1.00 80.31 108 LEU A C 1
ATOM 902 O O . LEU A 1 108 ? -15.646 7.119 2.618 1.00 80.31 108 LEU A O 1
ATOM 906 N N . LYS A 1 109 ? -16.725 5.185 3.014 1.00 62.16 109 LYS A N 1
ATOM 907 C CA . LYS A 1 109 ? -17.045 4.868 1.620 1.00 62.16 109 LYS A CA 1
ATOM 908 C C . LYS A 1 109 ? -18.393 5.439 1.221 1.00 62.16 109 LYS A C 1
ATOM 910 O O . LYS A 1 109 ? -18.479 5.857 0.048 1.00 62.16 109 LYS A O 1
#

Foldseek 3Di:
DPPQPDDQQFKKWFLPDQDSLRTFIKGWHDFQDWADDPVDPDIDTGKTWIAGPLDPPRIDIDHSCQQQPFDDPVSCVRRVDGGRMDTDDPVRVVQCPDPVSSVSSNVVD

Secondary structure (DSSP, 8-state):
-PPPS--TT-EEEES-SSSTTTS-EEEEEEEEEEE--TT-SS-EEEEEEEEETTSTT-EEEEEHHHHSPBPPHHHHHHHT-SBSEEEPPHHHHHHHHSHHHHHHHHHT-

pLDDT: mean 92.85, std 8.47, range [47.5, 98.12]